Protein AF-A0A822INW8-F1 (afdb_monomer_lite)

Secondary structure (DSSP, 8-state):
----SSHHHHHHHHHHHHHHHT--TT-EEEETTEEEEEEEESSEEEEEETTT--EEEEEGGG---EEEEE-GGG-EEEEEEEE-SSEEEEE-TTT--EEEEEPPTT--PPTTSEEEEEEETTEEEEE---

pLDDT: mean 70.64, std 17.91, range [25.66, 91.88]

Radius of gyration: 17.46 Å; chains: 1; bounding box: 62×28×38 Å

Structure (mmCIF, N/CA/C/O backbone):
data_AF-A0A822INW8-F1
#
_entry.id   AF-A0A822INW8-F1
#
loop_
_atom_site.group_PDB
_atom_site.id
_atom_site.type_symbol
_atom_site.label_atom_id
_atom_site.label_alt_id
_atom_site.label_comp_id
_atom_site.label_asym_id
_atom_site.label_entity_id
_atom_site.label_seq_id
_atom_site.pdbx_PDB_ins_code
_atom_site.Cartn_x
_atom_site.Cartn_y
_atom_site.Cartn_z
_atom_site.occupancy
_atom_site.B_iso_or_equiv
_atom_site.auth_seq_id
_atom_site.auth_comp_id
_atom_site.auth_asym_id
_atom_site.auth_atom_id
_atom_site.pdbx_PDB_model_num
ATOM 1 N N . MET A 1 1 ? 45.686 16.093 -16.658 1.00 39.59 1 MET A N 1
ATOM 2 C CA . MET A 1 1 ? 44.551 17.043 -16.569 1.00 39.59 1 MET A CA 1
ATOM 3 C C . MET A 1 1 ? 43.584 16.699 -17.695 1.00 39.59 1 MET A C 1
ATOM 5 O O . MET A 1 1 ? 44.076 16.342 -18.753 1.00 39.59 1 MET A O 1
ATOM 9 N N . PHE A 1 2 ? 42.271 16.739 -17.442 1.00 25.66 2 PHE A N 1
ATOM 10 C CA . PHE A 1 2 ? 41.157 16.252 -18.288 1.00 25.66 2 PHE A CA 1
ATOM 11 C C . PHE A 1 2 ? 40.771 14.766 -18.133 1.00 25.66 2 PHE A C 1
ATOM 13 O O . PHE A 1 2 ? 40.777 13.987 -19.078 1.00 25.66 2 PHE A O 1
ATOM 20 N N . ILE A 1 3 ? 40.350 14.398 -16.915 1.00 30.42 3 ILE A N 1
ATOM 21 C CA . ILE A 1 3 ? 39.504 13.220 -16.642 1.00 30.42 3 ILE A CA 1
ATOM 22 C C . ILE A 1 3 ? 38.050 13.714 -16.585 1.00 30.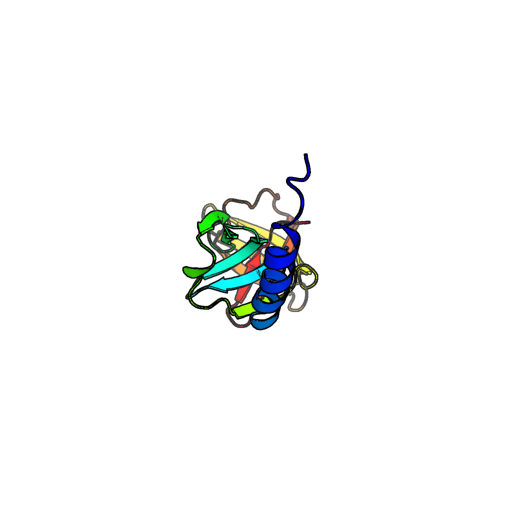42 3 ILE A C 1
ATOM 24 O O . ILE A 1 3 ? 37.447 13.784 -15.523 1.00 30.42 3 ILE A O 1
ATOM 28 N N . ILE A 1 4 ? 37.506 14.175 -17.712 1.00 35.19 4 ILE A N 1
ATOM 29 C CA . ILE A 1 4 ? 36.087 14.554 -17.823 1.00 35.19 4 ILE A CA 1
ATOM 30 C C . ILE A 1 4 ? 35.623 14.236 -19.248 1.00 35.19 4 ILE A C 1
ATOM 32 O O . ILE A 1 4 ? 35.493 15.142 -20.056 1.00 35.19 4 ILE A O 1
ATOM 36 N N . CYS A 1 5 ? 35.449 12.958 -19.614 1.00 29.11 5 CYS A N 1
ATOM 37 C CA . CYS A 1 5 ? 34.709 12.627 -20.849 1.00 29.11 5 CYS A CA 1
ATOM 38 C C . CYS A 1 5 ? 34.312 11.144 -21.002 1.00 29.11 5 CYS A C 1
ATOM 40 O O . CYS A 1 5 ? 34.429 10.571 -22.077 1.00 29.11 5 CYS A O 1
ATOM 42 N N . CYS A 1 6 ? 33.872 10.463 -19.940 1.00 28.25 6 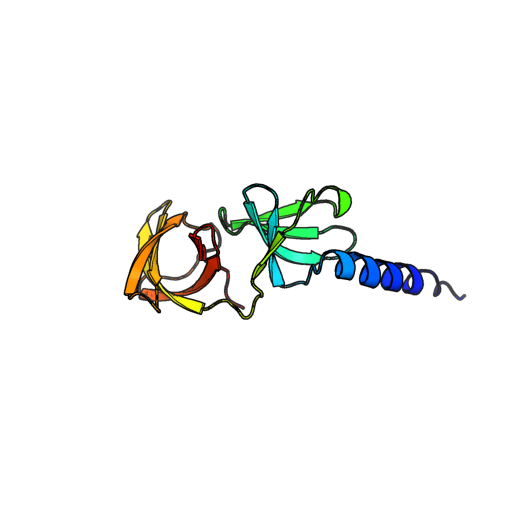CYS A N 1
ATOM 43 C CA . CYS A 1 6 ? 33.269 9.122 -20.097 1.00 28.25 6 CYS A CA 1
ATOM 44 C C . CYS A 1 6 ? 31.922 8.949 -19.380 1.00 28.25 6 CYS A C 1
ATOM 46 O O . CYS A 1 6 ? 31.242 7.948 -19.586 1.00 28.25 6 CYS A O 1
ATOM 48 N N . ILE A 1 7 ? 31.489 9.929 -18.578 1.00 36.00 7 ILE A N 1
ATOM 49 C CA . ILE A 1 7 ? 30.235 9.841 -17.812 1.00 36.00 7 ILE A CA 1
ATOM 50 C C . ILE A 1 7 ? 29.022 10.309 -18.639 1.00 36.00 7 ILE A C 1
ATOM 52 O O . ILE A 1 7 ? 27.935 9.756 -18.477 1.00 36.00 7 ILE A O 1
ATOM 56 N N . GLU A 1 8 ? 29.189 11.243 -19.581 1.00 30.42 8 GLU A N 1
ATOM 57 C CA . GLU A 1 8 ? 28.048 11.801 -20.328 1.00 30.42 8 GLU A CA 1
ATOM 58 C C . GLU A 1 8 ? 27.445 10.837 -21.362 1.00 30.42 8 GLU A C 1
ATOM 60 O O . GLU A 1 8 ? 26.224 10.780 -21.500 1.00 30.42 8 GLU A O 1
ATOM 65 N N . ILE A 1 9 ? 28.243 9.986 -22.017 1.00 31.09 9 ILE A N 1
ATOM 66 C CA . ILE A 1 9 ? 27.719 9.073 -23.053 1.00 31.09 9 ILE A CA 1
ATOM 67 C C . ILE A 1 9 ? 26.948 7.895 -22.422 1.00 31.09 9 ILE A C 1
ATOM 69 O O . ILE A 1 9 ? 25.895 7.490 -22.922 1.00 31.09 9 ILE A O 1
ATOM 73 N N . ALA A 1 10 ? 27.390 7.393 -21.262 1.00 32.12 10 ALA A N 1
ATOM 74 C CA . ALA A 1 10 ? 26.672 6.348 -20.526 1.00 32.12 10 ALA A CA 1
ATOM 75 C C . ALA A 1 10 ? 25.336 6.846 -19.940 1.00 32.12 10 ALA A C 1
ATOM 77 O O . ALA A 1 10 ? 24.377 6.074 -19.849 1.00 32.12 10 ALA A O 1
ATOM 78 N N . LEU A 1 11 ? 25.236 8.134 -19.582 1.00 39.12 11 LEU A N 1
ATOM 79 C CA . LEU A 1 11 ? 23.984 8.744 -19.122 1.00 39.12 11 LEU A CA 1
ATOM 80 C C . LEU A 1 11 ? 22.960 8.908 -20.255 1.00 39.12 11 LEU A C 1
ATOM 82 O O . LEU A 1 11 ? 21.762 8.731 -20.026 1.00 39.12 11 LEU A O 1
ATOM 86 N N . ILE A 1 12 ? 23.418 9.189 -21.478 1.00 35.47 12 ILE A N 1
ATOM 87 C CA . ILE A 1 12 ? 22.545 9.371 -22.647 1.00 35.47 12 ILE A CA 1
ATOM 88 C C . ILE A 1 12 ? 21.930 8.032 -23.089 1.00 35.47 12 ILE A C 1
ATOM 90 O O . ILE A 1 12 ? 20.722 7.962 -23.317 1.00 35.47 12 ILE A O 1
ATOM 94 N N . ILE A 1 13 ? 22.695 6.933 -23.080 1.00 39.31 13 ILE A N 1
ATOM 95 C CA . ILE A 1 13 ? 22.159 5.589 -23.384 1.00 39.31 13 ILE A CA 1
ATOM 96 C C . ILE A 1 13 ? 21.292 5.049 -22.225 1.00 39.31 13 ILE A C 1
ATOM 98 O O . ILE A 1 13 ? 20.276 4.391 -22.466 1.00 39.31 13 ILE A O 1
ATOM 102 N N . ARG A 1 14 ? 21.603 5.379 -20.958 1.00 43.34 14 ARG A N 1
ATOM 103 C CA . ARG A 1 14 ? 20.747 5.039 -19.798 1.00 43.34 14 ARG A CA 1
ATOM 104 C C . ARG A 1 14 ? 19.409 5.776 -19.800 1.00 43.34 14 ARG A C 1
ATOM 106 O O . ARG A 1 14 ? 18.393 5.168 -19.463 1.00 43.34 14 ARG A O 1
ATOM 113 N N . ARG A 1 15 ? 19.367 7.036 -20.244 1.00 36.78 15 ARG A N 1
ATOM 114 C CA . ARG A 1 15 ? 18.103 7.746 -20.508 1.00 36.78 15 ARG A CA 1
ATOM 115 C C . ARG A 1 15 ? 17.305 7.103 -21.644 1.00 36.78 15 ARG A C 1
ATOM 117 O O . ARG A 1 15 ? 16.080 7.124 -21.578 1.00 36.78 15 ARG A O 1
ATOM 124 N N . HIS A 1 16 ? 17.963 6.478 -22.623 1.00 35.44 16 HIS A N 1
ATOM 125 C CA . HIS A 1 16 ? 17.306 5.846 -23.774 1.00 35.44 16 HIS A CA 1
ATOM 126 C C . HIS A 1 16 ? 16.759 4.421 -23.524 1.00 35.44 16 HIS A C 1
ATOM 128 O O . HIS A 1 16 ? 15.799 4.024 -24.178 1.00 35.44 16 HIS A O 1
ATOM 134 N N . ARG A 1 17 ? 17.305 3.654 -22.563 1.00 38.91 17 ARG A N 1
ATOM 135 C CA . ARG A 1 17 ? 16.733 2.348 -22.135 1.00 38.91 17 ARG A CA 1
ATOM 136 C C . ARG A 1 17 ? 15.793 2.433 -20.933 1.00 38.91 17 ARG A C 1
ATOM 138 O O . ARG A 1 17 ? 14.854 1.649 -20.839 1.00 38.91 17 ARG A O 1
ATOM 145 N N . SER A 1 18 ? 15.977 3.405 -20.036 1.00 42.09 18 SER A N 1
ATOM 146 C CA . SER A 1 18 ? 14.963 3.677 -19.004 1.00 42.09 18 SER A CA 1
ATOM 147 C C . SER A 1 18 ? 13.659 4.205 -19.630 1.00 42.09 18 SER A C 1
ATOM 149 O O . SER A 1 18 ? 12.567 3.951 -19.123 1.00 42.09 18 SER A O 1
ATOM 151 N N . SER A 1 19 ? 13.749 4.865 -20.793 1.00 39.16 19 SER A N 1
ATOM 152 C CA . SER A 1 19 ? 12.592 5.283 -21.598 1.00 39.16 19 SER A CA 1
ATOM 153 C C . SER A 1 19 ? 11.949 4.155 -22.410 1.00 39.16 19 SER A C 1
ATOM 155 O O . SER A 1 19 ? 10.752 4.247 -22.663 1.00 39.16 19 SER A O 1
ATOM 157 N N . SER A 1 20 ? 12.658 3.065 -22.736 1.00 40.28 20 SER A N 1
ATOM 158 C CA . SER A 1 20 ? 12.038 1.901 -23.392 1.00 40.28 20 SER A CA 1
ATOM 159 C C . SER A 1 20 ? 11.193 1.044 -22.437 1.00 40.28 20 SER A C 1
ATOM 161 O O . SER A 1 20 ? 10.291 0.355 -22.898 1.00 40.28 20 SER A O 1
ATOM 163 N N . LEU A 1 21 ? 11.438 1.113 -21.116 1.00 48.72 21 LEU A N 1
ATOM 164 C CA . LEU A 1 21 ? 10.562 0.525 -20.082 1.00 48.72 21 LEU A CA 1
ATOM 165 C C . LEU A 1 21 ? 9.675 1.555 -19.348 1.00 48.72 21 LEU A C 1
ATOM 167 O O . LEU A 1 21 ? 8.753 1.178 -18.627 1.00 48.72 21 LEU A O 1
ATOM 171 N N . GLY A 1 22 ? 9.931 2.859 -19.505 1.00 57.41 22 GLY A N 1
ATOM 172 C CA . GLY A 1 22 ? 9.152 3.925 -18.865 1.00 57.41 22 GLY A CA 1
ATOM 173 C C . GLY A 1 22 ? 9.296 3.993 -17.336 1.00 57.41 22 GLY A C 1
ATOM 174 O O . GLY A 1 22 ? 8.361 4.426 -16.646 1.00 57.41 22 GLY A O 1
ATOM 175 N N . ILE A 1 23 ? 10.440 3.561 -16.789 1.00 62.81 23 ILE A N 1
ATOM 176 C CA . ILE A 1 23 ? 10.697 3.571 -15.342 1.00 62.81 23 ILE A CA 1
ATOM 177 C C . ILE A 1 23 ? 11.159 4.964 -14.900 1.00 62.81 23 ILE A C 1
ATOM 179 O O . ILE A 1 23 ? 12.118 5.520 -15.432 1.00 62.81 23 ILE A O 1
ATOM 183 N N . ARG A 1 24 ? 10.453 5.548 -13.930 1.00 66.38 24 ARG A N 1
ATOM 184 C CA . ARG A 1 24 ? 10.712 6.871 -13.356 1.00 66.38 24 ARG A CA 1
ATOM 185 C C . ARG A 1 24 ? 10.752 6.764 -11.840 1.00 66.38 24 ARG A C 1
ATOM 187 O O . ARG A 1 24 ? 9.988 6.007 -11.239 1.00 66.38 24 ARG A O 1
ATOM 194 N N . GLU A 1 25 ? 11.619 7.564 -11.240 1.00 73.31 25 GLU A N 1
ATOM 195 C CA . GLU A 1 25 ? 11.708 7.710 -9.790 1.00 73.31 25 GLU A CA 1
ATOM 196 C C . GLU A 1 25 ? 10.370 8.173 -9.207 1.00 73.31 25 GLU A C 1
ATOM 198 O O . GLU A 1 25 ? 9.635 8.961 -9.808 1.00 73.31 25 GLU A O 1
ATOM 203 N N . GLY A 1 26 ? 10.020 7.620 -8.049 1.00 69.88 26 GLY A N 1
ATOM 204 C CA . GLY A 1 26 ? 8.732 7.824 -7.397 1.00 69.88 26 GLY A CA 1
ATOM 205 C C . GLY A 1 26 ? 7.558 7.094 -8.053 1.00 69.88 26 GLY A C 1
ATOM 206 O O . GLY A 1 26 ? 6.459 7.154 -7.511 1.00 69.88 26 GLY A O 1
ATOM 207 N N . GLY A 1 27 ? 7.751 6.417 -9.189 1.00 72.88 27 GLY A N 1
ATOM 208 C CA . GLY A 1 27 ? 6.708 5.612 -9.820 1.00 72.88 27 GLY A CA 1
ATOM 209 C C . GLY A 1 27 ? 6.475 4.276 -9.110 1.00 72.88 27 GLY A C 1
ATOM 210 O O . GLY A 1 27 ? 7.373 3.736 -8.453 1.00 72.88 27 GLY A O 1
ATOM 211 N N . TYR A 1 28 ? 5.270 3.736 -9.291 1.00 78.19 28 TYR A N 1
ATOM 212 C CA . TYR A 1 28 ? 4.858 2.437 -8.769 1.00 78.19 28 TYR A CA 1
ATOM 213 C C . TYR A 1 28 ? 4.831 1.408 -9.896 1.00 78.19 28 TYR A C 1
ATOM 215 O O . TYR A 1 28 ? 4.189 1.606 -10.935 1.00 78.19 28 TYR A O 1
ATOM 223 N N . TYR A 1 29 ? 5.526 0.298 -9.687 1.00 78.19 29 TYR A N 1
ATOM 224 C CA . TYR A 1 29 ? 5.704 -0.758 -10.672 1.00 78.19 29 TYR A CA 1
ATOM 225 C C . TYR A 1 29 ? 5.404 -2.117 -10.050 1.00 78.19 29 TYR A C 1
ATOM 227 O O . TYR A 1 29 ? 5.574 -2.325 -8.856 1.00 78.19 29 TYR A O 1
ATOM 235 N N . LYS A 1 30 ? 4.964 -3.063 -10.869 1.00 72.62 30 LYS A N 1
ATOM 236 C CA . LYS A 1 30 ? 4.776 -4.461 -10.495 1.00 72.62 30 LYS A CA 1
ATOM 237 C C . LYS A 1 30 ? 5.975 -5.259 -10.975 1.00 72.62 30 LYS A C 1
ATOM 239 O O . LYS A 1 30 ? 6.222 -5.244 -12.177 1.00 72.62 30 LYS A O 1
ATOM 244 N N . SER A 1 31 ? 6.655 -5.959 -10.073 1.00 71.75 31 SER A N 1
ATOM 245 C CA . SER A 1 31 ? 7.711 -6.924 -10.396 1.00 71.75 31 SER A CA 1
ATOM 246 C C . SER A 1 31 ? 7.254 -8.317 -9.970 1.00 71.75 31 SER A C 1
ATOM 248 O O . SER A 1 31 ? 7.113 -8.594 -8.777 1.00 71.75 31 SER A O 1
ATOM 250 N N . GLY A 1 32 ? 6.938 -9.182 -10.939 1.00 72.12 32 GLY A N 1
ATOM 251 C CA . GLY A 1 32 ? 6.344 -10.494 -10.661 1.00 72.12 32 GLY A CA 1
ATOM 252 C C . GLY A 1 32 ? 5.001 -10.367 -9.934 1.00 72.12 32 GLY A C 1
ATOM 253 O O . GLY A 1 32 ? 4.049 -9.798 -10.473 1.00 72.12 32 GLY A O 1
ATOM 254 N N . GLU A 1 33 ? 4.908 -10.876 -8.705 1.00 68.38 33 GLU A N 1
ATOM 255 C CA . GLU A 1 33 ? 3.710 -10.721 -7.870 1.00 68.38 33 GLU A CA 1
ATOM 256 C C . GLU A 1 33 ? 3.704 -9.461 -7.006 1.00 68.38 33 GLU A C 1
ATOM 258 O O . GLU A 1 33 ? 2.614 -9.021 -6.637 1.00 68.38 33 GLU A O 1
ATOM 263 N N . LYS A 1 34 ? 4.877 -8.861 -6.773 1.00 72.56 34 LYS A N 1
ATOM 264 C CA . LYS A 1 34 ? 5.094 -7.771 -5.819 1.00 72.56 34 LYS A CA 1
ATOM 265 C C . LYS A 1 34 ? 4.859 -6.402 -6.442 1.00 72.56 34 LYS A C 1
ATOM 267 O O . LYS A 1 34 ? 5.120 -6.180 -7.630 1.00 72.56 34 LYS A O 1
ATOM 272 N N . VAL A 1 35 ? 4.425 -5.460 -5.611 1.00 77.56 35 VAL A N 1
ATOM 273 C CA . VAL A 1 35 ? 4.234 -4.055 -5.978 1.00 77.56 35 VAL A CA 1
ATOM 274 C C . VAL A 1 35 ? 5.322 -3.213 -5.324 1.00 77.56 35 VAL A C 1
ATOM 276 O O . VAL A 1 35 ? 5.510 -3.261 -4.115 1.00 77.56 35 VAL A O 1
ATOM 279 N N . ILE A 1 36 ? 6.066 -2.458 -6.131 1.00 80.19 36 ILE A N 1
ATOM 280 C CA . ILE A 1 36 ? 7.304 -1.799 -5.718 1.00 80.19 36 ILE A CA 1
ATOM 281 C C . ILE A 1 36 ? 7.298 -0.319 -6.122 1.00 80.19 36 ILE A C 1
ATOM 283 O O . ILE A 1 36 ? 6.904 0.046 -7.231 1.00 80.19 36 ILE A O 1
ATOM 287 N N . LYS A 1 37 ? 7.757 0.556 -5.229 1.00 78.88 37 LYS A N 1
ATOM 288 C CA . LYS A 1 37 ? 8.012 1.977 -5.495 1.00 78.88 37 LYS A CA 1
ATOM 289 C C . LYS A 1 37 ? 9.494 2.163 -5.793 1.00 78.88 37 LYS A C 1
ATOM 291 O O . LYS A 1 37 ? 10.336 1.851 -4.953 1.00 78.88 37 LYS A O 1
ATOM 296 N N . ILE A 1 38 ? 9.822 2.699 -6.963 1.00 80.88 38 ILE A N 1
ATOM 297 C CA . ILE A 1 38 ? 11.211 3.021 -7.318 1.00 80.88 38 ILE A CA 1
ATOM 298 C C . ILE A 1 38 ? 11.596 4.298 -6.570 1.00 80.88 38 ILE A C 1
ATOM 300 O O . ILE A 1 38 ? 10.965 5.336 -6.769 1.00 80.88 38 ILE A O 1
ATOM 304 N N . GLN A 1 39 ? 12.625 4.250 -5.727 1.00 75.88 39 GLN A N 1
ATOM 305 C CA . GLN A 1 39 ? 13.160 5.458 -5.093 1.00 75.88 39 GLN A CA 1
ATOM 306 C C . GLN A 1 39 ? 14.250 6.104 -5.941 1.00 75.88 39 GLN A C 1
ATOM 308 O O . GLN A 1 39 ? 14.226 7.313 -6.134 1.00 75.88 39 GLN A O 1
ATOM 313 N N . ASN A 1 40 ? 15.184 5.301 -6.449 1.00 70.62 40 ASN A N 1
ATOM 314 C CA . ASN A 1 40 ? 16.330 5.785 -7.210 1.00 70.62 40 ASN A CA 1
ATOM 315 C C . ASN A 1 40 ? 16.701 4.763 -8.289 1.00 70.62 40 ASN A C 1
ATOM 317 O O . ASN A 1 40 ? 16.723 3.555 -8.024 1.00 70.62 40 ASN A O 1
ATOM 321 N N . CYS A 1 41 ? 16.989 5.248 -9.494 1.00 66.75 41 CYS A N 1
ATOM 322 C CA . CYS A 1 41 ? 17.476 4.432 -10.600 1.00 66.75 41 CYS A CA 1
ATOM 323 C C . CYS A 1 41 ? 18.890 4.869 -11.017 1.00 66.75 41 CYS A C 1
ATOM 325 O O . CYS A 1 41 ? 19.075 5.852 -11.734 1.00 66.75 41 CYS A O 1
ATOM 327 N N . GLY A 1 42 ? 19.901 4.104 -10.591 1.00 67.00 42 GLY A N 1
ATOM 328 C CA . GLY A 1 42 ? 21.311 4.368 -10.886 1.00 67.00 42 GLY A CA 1
ATOM 329 C C . GLY A 1 42 ? 22.034 3.155 -11.475 1.00 67.00 42 GLY A C 1
ATOM 330 O O . GLY A 1 42 ? 21.601 2.562 -12.460 1.00 67.00 42 GLY A O 1
ATOM 331 N N . LYS A 1 43 ? 23.183 2.791 -10.889 1.00 65.38 43 LYS A N 1
ATOM 332 C CA . LYS A 1 43 ? 23.862 1.506 -11.168 1.00 65.38 43 LYS A CA 1
ATOM 333 C C . LYS A 1 43 ? 23.108 0.323 -10.541 1.00 65.38 43 LYS A C 1
ATOM 335 O O . LYS A 1 43 ? 23.133 -0.773 -11.083 1.00 65.38 43 LYS A O 1
ATOM 340 N N . HIS A 1 44 ? 22.431 0.592 -9.430 1.00 63.81 44 HIS A N 1
ATOM 341 C CA . HIS A 1 44 ? 21.515 -0.300 -8.734 1.00 63.81 44 HIS A CA 1
ATOM 342 C C . HIS A 1 44 ? 20.151 0.386 -8.671 1.00 63.81 44 HIS A C 1
ATOM 344 O O . HIS A 1 44 ? 20.076 1.622 -8.707 1.00 63.81 44 HIS A O 1
ATOM 350 N N . VAL A 1 45 ? 19.085 -0.403 -8.606 1.00 71.81 45 VAL A N 1
ATOM 351 C CA . VAL A 1 45 ? 17.730 0.107 -8.425 1.00 71.81 45 VAL A CA 1
ATOM 352 C C . VAL A 1 45 ? 17.350 -0.089 -6.970 1.00 71.81 45 VAL A C 1
ATOM 354 O O . VAL A 1 45 ? 17.272 -1.215 -6.481 1.00 71.81 45 VAL A O 1
ATOM 357 N N . SER A 1 46 ? 17.116 1.027 -6.286 1.00 74.25 46 SER A N 1
ATOM 358 C CA . SER A 1 46 ? 16.574 1.017 -4.932 1.00 74.25 46 SER A CA 1
ATOM 359 C C . SER A 1 46 ? 15.061 1.076 -5.026 1.00 74.25 46 SER A C 1
ATOM 361 O O . SER A 1 46 ? 14.497 2.074 -5.494 1.00 74.25 46 SER A O 1
ATOM 363 N N . ALA A 1 47 ? 14.410 0.011 -4.578 1.00 76.81 47 ALA A N 1
ATOM 364 C CA . ALA A 1 47 ? 12.969 -0.119 -4.602 1.00 76.81 47 ALA A CA 1
ATOM 365 C C . ALA A 1 47 ? 12.419 -0.400 -3.203 1.00 76.81 47 ALA A C 1
ATOM 367 O O . ALA A 1 47 ? 13.116 -0.817 -2.276 1.00 76.81 47 ALA A O 1
ATOM 368 N N . PHE A 1 48 ? 11.143 -0.097 -3.046 1.00 78.06 48 PHE A N 1
ATOM 369 C CA . PHE A 1 48 ? 10.435 -0.191 -1.790 1.00 78.06 48 PHE A CA 1
ATOM 370 C C . PHE A 1 48 ? 9.191 -1.043 -2.010 1.00 78.06 48 PHE A C 1
ATOM 372 O O . PHE A 1 48 ? 8.343 -0.673 -2.818 1.00 78.06 48 PHE A O 1
ATOM 379 N N . ASP A 1 49 ? 9.104 -2.189 -1.349 1.00 81.94 49 ASP A N 1
ATOM 380 C CA . ASP A 1 49 ? 7.949 -3.078 -1.440 1.00 81.94 49 ASP A CA 1
ATOM 381 C C . ASP A 1 49 ? 6.751 -2.429 -0.735 1.00 81.94 49 ASP A C 1
ATOM 383 O O . ASP A 1 49 ? 6.836 -2.061 0.434 1.00 81.94 49 ASP A O 1
ATOM 387 N N . LEU A 1 50 ? 5.650 -2.239 -1.458 1.00 78.06 50 LEU A N 1
ATOM 388 C CA . LEU A 1 50 ? 4.437 -1.619 -0.928 1.00 78.06 50 LEU A CA 1
ATOM 389 C C . LEU A 1 50 ? 3.565 -2.599 -0.142 1.00 78.06 50 LEU A C 1
ATOM 391 O O . LEU A 1 50 ? 2.757 -2.151 0.663 1.00 78.06 50 LEU A O 1
ATOM 395 N N . GLU A 1 51 ? 3.724 -3.909 -0.342 1.00 76.81 51 GLU A N 1
ATOM 396 C CA . GLU A 1 51 ? 2.997 -4.913 0.441 1.00 76.81 51 GLU A CA 1
ATOM 397 C C . GLU A 1 51 ? 3.625 -5.113 1.813 1.00 76.81 51 GLU A C 1
ATOM 399 O O . GLU A 1 51 ? 2.921 -5.167 2.816 1.00 76.81 51 GLU A O 1
ATOM 404 N N . THR A 1 52 ? 4.952 -5.242 1.857 1.00 74.75 52 THR A N 1
ATOM 405 C CA . THR A 1 52 ? 5.670 -5.515 3.111 1.00 74.75 52 THR A CA 1
ATOM 406 C C . THR A 1 52 ? 6.202 -4.255 3.772 1.00 74.75 52 THR A C 1
ATOM 408 O O . THR A 1 52 ? 6.381 -4.213 4.983 1.00 74.75 52 THR A O 1
ATOM 411 N N . GLY A 1 53 ? 6.476 -3.214 2.994 1.00 73.06 53 GLY A N 1
ATOM 412 C CA . GLY A 1 53 ? 7.169 -2.038 3.486 1.00 73.06 53 GLY A CA 1
ATOM 413 C C . GLY A 1 53 ? 8.684 -2.156 3.559 1.00 73.06 53 GLY A C 1
ATOM 414 O O . GLY A 1 53 ? 9.347 -1.282 4.120 1.00 73.06 53 GLY A O 1
ATOM 415 N N . LYS A 1 54 ? 9.260 -3.218 2.994 1.00 75.62 54 LYS A N 1
ATOM 416 C CA . LYS A 1 54 ? 10.704 -3.440 3.046 1.00 75.62 54 LYS A CA 1
ATOM 417 C C . LYS A 1 54 ? 11.412 -2.757 1.888 1.00 75.62 54 LYS A C 1
ATOM 419 O O . LYS A 1 54 ? 10.998 -2.817 0.729 1.00 75.62 54 LYS A O 1
ATOM 424 N N . ARG A 1 55 ? 12.534 -2.116 2.210 1.00 75.12 55 ARG A N 1
ATOM 425 C CA . ARG A 1 55 ? 13.488 -1.616 1.215 1.00 75.12 55 ARG A CA 1
ATOM 426 C C . ARG A 1 55 ? 14.304 -2.784 0.694 1.00 75.12 55 ARG A C 1
ATOM 428 O O . ARG A 1 55 ? 14.830 -3.561 1.484 1.00 75.12 55 ARG A O 1
ATOM 435 N N . PHE A 1 56 ? 14.462 -2.863 -0.617 1.00 72.12 56 PHE A N 1
ATOM 436 C CA . PHE A 1 56 ? 15.385 -3.803 -1.232 1.00 72.12 56 PHE A CA 1
ATOM 437 C C . PHE A 1 56 ? 16.126 -3.130 -2.389 1.00 72.12 56 PHE A C 1
ATOM 439 O O . PHE A 1 56 ? 15.665 -2.153 -2.985 1.00 72.12 56 PHE A O 1
ATOM 446 N N . MET A 1 57 ? 17.328 -3.624 -2.657 1.00 68.62 57 MET A N 1
ATOM 447 C CA . MET A 1 57 ? 18.203 -3.102 -3.695 1.00 68.62 57 MET A CA 1
ATOM 448 C C . MET A 1 57 ? 18.556 -4.252 -4.622 1.00 68.62 57 MET A C 1
ATOM 450 O O . MET A 1 57 ? 19.151 -5.233 -4.186 1.00 68.62 57 MET A O 1
ATOM 454 N N . GLU A 1 58 ? 18.194 -4.118 -5.891 1.00 68.19 58 GLU A N 1
ATOM 455 C CA . GLU A 1 58 ? 18.493 -5.119 -6.910 1.00 68.19 58 GLU A CA 1
ATOM 456 C C . GLU A 1 58 ? 19.236 -4.495 -8.087 1.00 68.19 58 GLU A C 1
ATOM 458 O O . GLU A 1 58 ? 19.249 -3.273 -8.296 1.00 68.19 58 GLU A O 1
ATOM 463 N N . ASN A 1 59 ? 19.921 -5.347 -8.846 1.00 64.81 59 ASN A N 1
ATOM 464 C CA . ASN A 1 59 ? 20.540 -4.919 -10.084 1.00 64.81 59 ASN A CA 1
ATOM 465 C C . ASN A 1 59 ? 19.446 -4.655 -11.123 1.00 64.81 59 ASN A C 1
ATOM 467 O O . ASN A 1 59 ? 18.467 -5.389 -11.216 1.00 64.81 59 ASN A O 1
ATOM 471 N N . PHE A 1 60 ? 19.629 -3.623 -11.944 1.00 60.69 60 PHE A N 1
ATOM 472 C CA . PHE A 1 60 ? 18.673 -3.285 -12.997 1.00 60.69 60 PHE A CA 1
ATOM 473 C C . PHE A 1 60 ? 18.415 -4.464 -13.950 1.00 60.69 60 PHE A C 1
ATOM 475 O O . PHE A 1 60 ? 17.301 -4.627 -14.435 1.00 60.69 60 PHE A O 1
ATOM 482 N N . ASN A 1 61 ? 19.435 -5.292 -14.195 1.00 60.53 61 ASN A N 1
ATOM 483 C CA . ASN A 1 61 ? 19.327 -6.457 -15.074 1.00 60.53 61 ASN A CA 1
ATOM 484 C C . ASN A 1 61 ? 18.507 -7.612 -14.475 1.00 60.53 61 ASN A C 1
ATOM 486 O O . ASN A 1 61 ? 18.023 -8.444 -15.237 1.00 60.53 61 ASN A O 1
ATOM 490 N N . ASP A 1 62 ? 18.329 -7.644 -13.152 1.00 63.84 62 ASP A N 1
ATOM 491 C CA . ASP A 1 62 ? 17.609 -8.713 -12.449 1.00 63.84 62 ASP A CA 1
ATOM 492 C C . ASP A 1 62 ? 16.114 -8.379 -12.263 1.00 63.84 62 ASP A C 1
ATOM 494 O O . ASP A 1 62 ? 15.313 -9.236 -11.893 1.00 63.84 62 ASP A O 1
ATOM 498 N N . LEU A 1 63 ? 15.700 -7.144 -12.585 1.00 61.88 63 LEU A N 1
ATOM 499 C CA . LEU A 1 63 ? 14.298 -6.718 -12.583 1.00 61.88 63 LEU A CA 1
ATOM 500 C C . LEU A 1 63 ? 13.563 -7.302 -13.799 1.00 61.88 63 LEU A C 1
ATOM 502 O O . LEU A 1 63 ? 13.415 -6.663 -14.840 1.00 61.88 63 LEU A O 1
ATOM 506 N N . ILE A 1 64 ? 13.105 -8.544 -13.646 1.00 53.38 64 ILE A N 1
ATOM 507 C CA . ILE A 1 64 ? 12.693 -9.415 -14.754 1.00 53.38 64 ILE A CA 1
ATOM 508 C C . ILE A 1 64 ? 11.474 -8.921 -15.547 1.00 53.38 64 ILE A C 1
ATOM 510 O O . ILE A 1 64 ? 11.470 -9.083 -16.760 1.00 53.38 64 ILE A O 1
ATOM 514 N N . VAL A 1 65 ? 10.474 -8.259 -14.961 1.00 56.72 65 VAL A N 1
ATOM 515 C CA . VAL A 1 65 ? 9.404 -7.581 -15.724 1.00 56.72 65 VAL A CA 1
ATOM 516 C C . VAL A 1 65 ? 8.783 -6.521 -14.827 1.00 56.72 65 VAL A C 1
ATOM 518 O O . VAL A 1 65 ? 8.043 -6.862 -13.908 1.00 56.72 65 VAL A O 1
ATOM 521 N N . VAL A 1 66 ? 9.045 -5.241 -15.094 1.00 63.09 66 VAL A N 1
ATOM 522 C CA . VAL A 1 66 ? 8.454 -4.138 -14.324 1.00 63.09 66 VAL A CA 1
ATOM 523 C C . VAL A 1 66 ? 7.298 -3.522 -15.109 1.00 63.09 66 VAL A C 1
ATOM 525 O O . VAL A 1 66 ? 7.501 -2.739 -16.035 1.00 63.09 66 VAL A O 1
ATOM 528 N N . LYS A 1 67 ? 6.058 -3.883 -14.757 1.00 65.50 67 LYS A N 1
ATOM 529 C CA . LYS A 1 67 ? 4.858 -3.270 -15.350 1.00 65.50 67 LYS A CA 1
ATOM 530 C C . LYS A 1 67 ? 4.511 -2.010 -14.571 1.00 65.50 67 LYS A C 1
ATOM 532 O O . LYS A 1 67 ? 4.274 -2.081 -13.369 1.00 65.50 67 LYS A O 1
ATOM 537 N N . LYS A 1 68 ? 4.452 -0.857 -15.236 1.00 68.12 68 LYS A N 1
ATOM 538 C CA . LYS A 1 68 ? 4.004 0.388 -14.600 1.00 68.12 68 LYS A CA 1
ATOM 539 C C . LYS A 1 68 ? 2.557 0.231 -14.122 1.00 68.12 68 LYS A C 1
ATOM 541 O O . LYS A 1 68 ? 1.691 -0.117 -14.922 1.00 68.12 68 LYS A O 1
ATOM 546 N N . LEU A 1 69 ? 2.320 0.470 -12.835 1.00 71.38 69 LEU A N 1
ATOM 547 C CA . LEU A 1 69 ? 0.985 0.424 -12.238 1.00 71.38 69 LEU A CA 1
ATOM 548 C C . LEU A 1 69 ? 0.375 1.816 -12.172 1.00 71.38 69 LEU A C 1
ATOM 550 O O . LEU A 1 69 ? -0.721 2.017 -12.674 1.00 71.38 69 LEU A O 1
ATOM 554 N N . SER A 1 70 ? 1.105 2.765 -11.584 1.00 65.31 70 SER A N 1
ATOM 555 C CA . SER A 1 70 ? 0.620 4.131 -11.393 1.00 65.31 70 SER A CA 1
ATOM 556 C C . SER A 1 70 ? 1.768 5.111 -11.163 1.00 65.31 70 SER A C 1
ATOM 558 O O . SER A 1 70 ? 2.921 4.716 -10.941 1.00 65.31 70 SER A O 1
ATOM 560 N N . ARG A 1 71 ? 1.487 6.411 -11.254 1.00 66.81 71 ARG A N 1
ATOM 561 C CA . ARG A 1 71 ? 2.445 7.478 -10.922 1.00 66.81 71 ARG A CA 1
ATOM 562 C C . ARG A 1 71 ? 2.313 7.880 -9.453 1.00 66.81 71 ARG A C 1
ATOM 564 O O . ARG A 1 71 ? 1.280 7.667 -8.838 1.00 66.81 71 ARG A O 1
ATOM 571 N N . ARG A 1 72 ? 3.344 8.553 -8.925 1.00 65.94 72 ARG A N 1
ATOM 572 C CA . ARG A 1 72 ? 3.317 9.200 -7.596 1.00 65.94 72 ARG A CA 1
ATOM 573 C C . ARG A 1 72 ? 2.106 10.123 -7.406 1.00 65.94 72 ARG A C 1
ATOM 575 O O . ARG A 1 72 ? 1.605 10.236 -6.301 1.00 65.94 72 ARG A O 1
ATOM 582 N N . LEU A 1 73 ? 1.678 10.776 -8.488 1.00 60.97 73 LEU A N 1
ATOM 583 C CA . LEU A 1 73 ? 0.567 11.732 -8.511 1.00 60.97 73 LEU A CA 1
ATOM 584 C C . LEU A 1 73 ? -0.815 11.072 -8.533 1.00 60.97 73 LEU A C 1
ATOM 586 O O . LEU A 1 73 ? -1.799 11.754 -8.300 1.00 60.97 73 LEU A O 1
ATOM 590 N N . ASP A 1 74 ? -0.881 9.772 -8.815 1.00 73.38 74 ASP A N 1
ATOM 591 C CA . ASP A 1 74 ? -2.139 9.023 -8.836 1.00 73.38 74 ASP A CA 1
ATOM 592 C C . ASP A 1 74 ? -2.480 8.477 -7.429 1.00 73.38 74 ASP A C 1
ATOM 594 O O . ASP A 1 74 ? -3.366 7.638 -7.283 1.00 73.38 74 ASP A O 1
ATOM 598 N N . ALA A 1 75 ? -1.732 8.895 -6.398 1.00 81.44 75 ALA A N 1
ATOM 599 C CA . ALA A 1 75 ? -2.019 8.566 -5.011 1.00 81.44 75 ALA A CA 1
ATOM 600 C C . ALA A 1 75 ? -3.153 9.458 -4.492 1.00 81.44 75 ALA A C 1
ATOM 602 O O . ALA A 1 75 ? -3.102 10.679 -4.641 1.00 81.44 75 ALA A O 1
ATOM 603 N N . ILE A 1 76 ? -4.163 8.837 -3.892 1.00 86.25 76 ILE A N 1
ATOM 604 C CA . ILE A 1 76 ? -5.372 9.499 -3.401 1.00 86.25 76 ILE A CA 1
ATOM 605 C C . ILE A 1 76 ? -5.363 9.417 -1.870 1.00 86.25 76 ILE A C 1
ATOM 607 O O . ILE A 1 7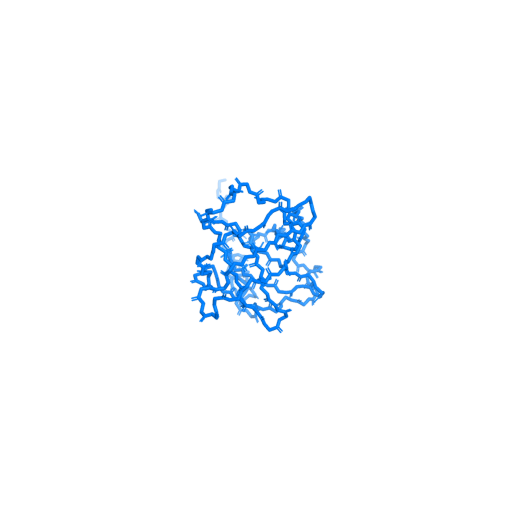6 ? -5.056 8.345 -1.340 1.00 86.25 76 ILE A O 1
ATOM 611 N N . PRO A 1 77 ? -5.668 10.507 -1.146 1.00 87.31 77 PRO A N 1
ATOM 612 C CA . PRO A 1 77 ? -5.830 10.452 0.300 1.00 87.31 77 PRO A CA 1
ATOM 613 C C . PRO A 1 77 ? -7.078 9.639 0.656 1.00 87.31 77 PRO A C 1
ATOM 615 O O . PRO A 1 77 ? -8.143 9.806 0.065 1.00 87.31 77 PRO A O 1
ATOM 618 N N . ALA A 1 78 ? -6.937 8.747 1.621 1.00 89.44 78 ALA A N 1
ATOM 619 C CA . ALA A 1 78 ? -7.984 7.871 2.118 1.00 89.44 78 ALA A CA 1
ATOM 620 C C . ALA A 1 78 ? -7.864 7.750 3.635 1.00 89.44 78 ALA A C 1
ATOM 622 O O . ALA A 1 78 ? -6.774 7.879 4.181 1.00 89.44 78 ALA A O 1
ATOM 623 N N . VAL A 1 79 ? -8.962 7.507 4.341 1.00 91.00 79 VAL A N 1
ATOM 624 C CA . VAL A 1 79 ? -8.951 7.544 5.812 1.00 91.00 79 VAL A CA 1
ATOM 625 C C . VAL A 1 79 ? -8.609 6.170 6.374 1.00 91.00 79 VAL A C 1
ATOM 627 O O . VAL A 1 79 ? -9.224 5.173 5.993 1.00 91.00 79 VAL A O 1
ATOM 630 N N . LEU A 1 80 ? -7.648 6.106 7.297 1.00 91.00 80 LEU A N 1
ATOM 631 C CA . LEU A 1 80 ? -7.360 4.892 8.057 1.00 91.00 80 LEU A CA 1
ATOM 632 C C . LEU A 1 80 ? -8.463 4.673 9.100 1.00 91.00 80 LEU A C 1
ATOM 634 O O . LEU A 1 80 ? -8.570 5.425 10.068 1.00 91.00 80 LEU A O 1
ATOM 638 N N . VAL A 1 81 ? -9.280 3.641 8.902 1.00 91.88 81 VAL A N 1
ATOM 639 C CA . VAL A 1 81 ? -10.436 3.330 9.761 1.00 91.88 81 VAL A CA 1
ATOM 640 C C . VAL A 1 81 ? -10.062 2.365 10.874 1.00 91.88 81 VAL A C 1
ATOM 642 O O . VAL A 1 81 ? -10.522 2.521 12.002 1.00 91.88 81 VAL A O 1
ATOM 645 N N . ALA A 1 82 ? -9.230 1.371 10.565 1.00 90.81 82 ALA A N 1
ATOM 646 C CA . ALA A 1 82 ? -8.781 0.384 11.534 1.00 90.81 82 ALA A CA 1
ATOM 647 C C . ALA A 1 82 ? -7.310 0.038 11.322 1.00 90.81 82 ALA A C 1
ATOM 649 O O . ALA A 1 82 ? -6.800 0.044 10.199 1.00 90.81 82 ALA A O 1
ATOM 650 N N . ASP A 1 83 ? -6.658 -0.295 12.424 1.00 90.00 83 ASP A N 1
ATOM 651 C CA . ASP A 1 83 ? -5.253 -0.626 12.497 1.00 90.00 83 ASP A CA 1
ATOM 652 C C . ASP A 1 83 ? -5.094 -1.832 13.420 1.00 90.00 83 ASP A C 1
ATOM 654 O O . ASP A 1 83 ? -5.337 -1.745 14.624 1.00 90.00 83 ASP A O 1
ATOM 658 N N . GLU A 1 84 ? -4.741 -2.964 12.827 1.00 88.25 84 GLU A N 1
ATOM 659 C CA . GLU A 1 84 ? -4.479 -4.226 13.502 1.00 88.25 84 GLU A CA 1
ATOM 660 C C . GLU A 1 84 ? -2.994 -4.588 13.338 1.00 88.25 84 GLU A C 1
ATOM 662 O O . GLU A 1 84 ? -2.270 -4.023 12.519 1.00 88.25 84 GLU A O 1
ATOM 667 N N . GLU A 1 85 ? -2.512 -5.586 14.080 1.00 84.12 85 GLU A N 1
ATOM 668 C CA . GLU A 1 85 ? -1.081 -5.932 14.085 1.00 84.12 85 GLU A CA 1
ATOM 669 C C . GLU A 1 85 ? -0.519 -6.298 12.698 1.00 84.12 85 GLU A C 1
ATOM 671 O O . GLU A 1 85 ? 0.644 -6.023 12.405 1.00 84.12 85 GLU A O 1
ATOM 676 N N . SER A 1 86 ? -1.333 -6.906 11.828 1.00 85.12 86 SER A N 1
ATOM 677 C CA . SER A 1 86 ? -0.902 -7.404 10.508 1.00 85.12 86 SER A CA 1
ATOM 678 C C . SER A 1 86 ? -1.704 -6.854 9.328 1.00 85.12 86 SER A C 1
ATOM 680 O O . SER A 1 86 ? -1.342 -7.056 8.163 1.00 85.12 86 SER A O 1
ATOM 682 N N . THR A 1 87 ? -2.781 -6.135 9.616 1.00 90.06 87 THR A N 1
ATOM 683 C CA . THR A 1 87 ? -3.800 -5.706 8.661 1.00 90.06 87 THR A CA 1
ATOM 684 C C . THR A 1 87 ? -4.288 -4.318 9.024 1.00 90.06 87 THR A C 1
ATOM 686 O O . THR A 1 87 ? -4.288 -3.919 10.179 1.00 90.06 87 THR A O 1
ATOM 689 N N . ILE A 1 88 ? -4.688 -3.556 8.020 1.00 90.62 88 ILE A N 1
ATOM 690 C CA . ILE A 1 88 ? -5.285 -2.237 8.196 1.00 90.62 88 ILE A CA 1
ATOM 691 C C . ILE A 1 88 ? -6.549 -2.159 7.362 1.00 90.62 88 ILE A C 1
ATOM 693 O O . ILE A 1 88 ? -6.658 -2.819 6.325 1.00 90.62 88 ILE A O 1
ATOM 697 N N . GLN A 1 89 ? -7.493 -1.334 7.793 1.00 91.44 89 GLN A N 1
ATOM 698 C CA . GLN A 1 89 ? -8.672 -1.007 7.004 1.00 91.44 89 GLN A CA 1
ATOM 699 C C . GLN A 1 89 ? -8.623 0.449 6.601 1.00 91.44 89 GLN A C 1
ATOM 701 O O . GLN A 1 89 ? -8.487 1.341 7.440 1.00 91.44 89 GLN A O 1
ATOM 706 N N . VAL A 1 90 ? -8.764 0.678 5.305 1.00 91.44 90 VAL A N 1
ATOM 707 C CA . VAL A 1 90 ? -8.761 2.015 4.731 1.00 91.44 90 VAL A CA 1
ATOM 708 C C . VAL A 1 90 ? -10.102 2.254 4.057 1.00 91.44 90 VAL A C 1
ATOM 7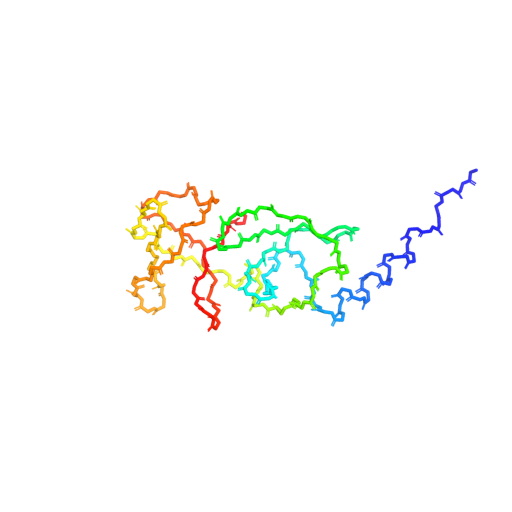10 O O . VAL A 1 90 ? -10.582 1.391 3.323 1.00 91.44 90 VAL A O 1
ATOM 713 N N . MET A 1 91 ? -10.706 3.410 4.319 1.00 91.19 91 MET A N 1
ATOM 714 C CA . MET A 1 91 ? -11.945 3.821 3.670 1.00 91.19 91 MET A CA 1
ATOM 715 C C . MET A 1 91 ? -11.633 4.387 2.297 1.00 91.19 91 MET A C 1
ATOM 717 O O . MET A 1 91 ? -10.929 5.391 2.174 1.00 91.19 91 MET A O 1
ATOM 721 N N . ASP A 1 92 ? -12.173 3.747 1.272 1.00 86.75 92 ASP A N 1
ATOM 722 C CA . ASP A 1 92 ? -12.086 4.234 -0.092 1.00 86.75 92 ASP A CA 1
ATOM 723 C C . ASP A 1 92 ? -12.876 5.555 -0.226 1.00 86.75 92 ASP A C 1
ATOM 725 O O . ASP A 1 92 ? -14.072 5.573 0.058 1.00 86.75 92 ASP A O 1
ATOM 729 N N . PRO A 1 93 ? -12.258 6.671 -0.650 1.00 85.00 93 PRO A N 1
ATOM 730 C CA . PRO A 1 93 ? -12.941 7.963 -0.753 1.00 85.00 93 PRO A CA 1
ATOM 731 C C . PRO A 1 93 ? -13.965 8.032 -1.896 1.00 85.00 93 PRO A C 1
ATOM 733 O O . PRO A 1 93 ? -14.787 8.944 -1.916 1.00 85.00 93 PRO A O 1
ATOM 736 N N . GLU A 1 94 ? -13.914 7.112 -2.864 1.00 85.25 94 GLU A N 1
ATOM 737 C CA . GLU A 1 94 ? -14.855 7.080 -3.990 1.00 85.25 94 GLU A CA 1
ATOM 738 C C . GLU A 1 94 ? -16.068 6.197 -3.690 1.00 85.25 94 GLU A C 1
ATOM 740 O O . GLU A 1 94 ? -17.188 6.555 -4.051 1.00 85.25 94 GLU A O 1
ATOM 745 N N . THR A 1 95 ? -15.858 5.043 -3.048 1.00 87.19 95 THR A N 1
ATOM 746 C CA . THR A 1 95 ? -16.939 4.084 -2.755 1.00 87.19 95 THR A CA 1
ATOM 747 C C . THR A 1 95 ? -17.439 4.149 -1.315 1.00 87.19 95 THR A C 1
ATOM 749 O O . THR A 1 95 ? -18.500 3.603 -1.029 1.00 87.19 95 THR A O 1
ATOM 752 N N . TYR A 1 96 ? -16.713 4.823 -0.416 1.00 87.12 96 TYR A N 1
ATOM 753 C CA . TYR A 1 96 ? -16.953 4.845 1.034 1.00 87.12 96 TYR A CA 1
ATOM 754 C C . TYR A 1 96 ? -16.974 3.454 1.683 1.00 87.12 96 TYR A C 1
ATOM 756 O O . TYR A 1 96 ? -17.524 3.268 2.768 1.00 87.12 96 TYR A O 1
ATOM 764 N N . GLU A 1 97 ? -16.352 2.468 1.037 1.00 87.94 97 GLU A N 1
ATOM 765 C CA . GLU A 1 97 ? -16.220 1.117 1.569 1.00 87.94 97 GLU A CA 1
ATOM 766 C C . GLU A 1 97 ? -14.888 0.958 2.310 1.00 87.94 97 GLU A C 1
ATOM 768 O O . GLU A 1 97 ? -13.840 1.430 1.860 1.00 87.94 97 GLU A O 1
ATOM 773 N N . SER A 1 98 ? -14.919 0.264 3.448 1.00 89.88 98 SER A N 1
ATOM 774 C CA . SER A 1 98 ? -13.710 -0.117 4.180 1.00 89.88 98 SER A CA 1
ATOM 775 C C . SER A 1 98 ? -13.065 -1.332 3.524 1.00 89.88 98 SER A C 1
ATOM 777 O O . SER A 1 98 ? -13.644 -2.418 3.497 1.00 89.88 98 SER A O 1
ATOM 779 N N . VAL A 1 99 ? -11.840 -1.165 3.032 1.00 89.62 99 VAL A N 1
ATOM 780 C CA . VAL A 1 99 ? -11.069 -2.236 2.398 1.00 89.62 99 VAL A CA 1
ATOM 781 C C . VAL A 1 99 ? -9.950 -2.679 3.329 1.00 89.62 99 VAL A C 1
ATOM 783 O O . VAL A 1 99 ? -9.098 -1.881 3.724 1.00 89.62 99 VAL A O 1
ATOM 786 N N . THR A 1 100 ? -9.938 -3.969 3.662 1.00 90.62 100 THR A N 1
ATOM 787 C CA . THR A 1 100 ? -8.877 -4.587 4.460 1.00 90.62 100 THR A CA 1
ATOM 788 C C . THR A 1 100 ? -7.679 -4.925 3.582 1.00 90.62 100 THR A C 1
ATOM 790 O O . THR A 1 100 ? -7.798 -5.665 2.604 1.00 90.62 100 THR A O 1
ATOM 793 N N . ILE A 1 101 ? -6.507 -4.423 3.953 1.00 88.06 101 ILE A N 1
ATOM 794 C CA . ILE A 1 101 ? -5.238 -4.709 3.280 1.00 88.06 101 ILE A CA 1
ATOM 795 C C . ILE A 1 101 ? -4.163 -5.069 4.308 1.00 88.06 101 ILE A C 1
ATOM 797 O O . ILE A 1 101 ? -4.321 -4.832 5.505 1.00 88.06 101 ILE A O 1
ATOM 801 N N . LYS A 1 102 ? -3.051 -5.655 3.856 1.00 86.75 102 LYS A N 1
ATOM 802 C CA . LYS A 1 102 ? -1.916 -5.953 4.741 1.00 86.75 102 LYS A CA 1
ATOM 803 C C . LYS A 1 102 ? -1.309 -4.665 5.290 1.00 86.75 102 LYS A C 1
ATOM 805 O O . LYS A 1 102 ? -1.140 -3.703 4.539 1.00 86.75 102 LYS A O 1
ATOM 810 N N . ARG A 1 103 ? -0.952 -4.674 6.577 1.00 85.88 103 ARG A N 1
ATOM 811 C CA . ARG A 1 103 ? -0.269 -3.558 7.233 1.00 85.88 103 ARG A CA 1
ATOM 812 C C . ARG A 1 103 ? 1.163 -3.450 6.698 1.00 85.88 103 ARG A C 1
ATOM 814 O O . ARG A 1 103 ? 1.949 -4.378 6.897 1.00 85.88 103 ARG A O 1
ATOM 821 N N . PRO A 1 104 ? 1.533 -2.334 6.054 1.00 83.38 104 PRO A N 1
ATOM 822 C CA . PRO A 1 104 ? 2.908 -2.111 5.645 1.00 83.38 104 PRO A CA 1
ATOM 823 C C . PRO A 1 104 ? 3.787 -1.699 6.835 1.00 83.38 104 PRO A C 1
ATOM 825 O O . PRO A 1 104 ? 3.375 -0.864 7.637 1.00 83.38 104 PRO A O 1
ATOM 828 N N . GLU A 1 105 ? 5.039 -2.169 6.901 1.00 80.69 105 GLU A N 1
ATOM 829 C CA . GLU A 1 105 ? 5.968 -1.816 7.999 1.00 80.69 105 GLU A CA 1
ATOM 830 C C . GLU A 1 105 ? 6.323 -0.313 8.065 1.00 80.69 105 GLU A C 1
ATOM 832 O O . GLU A 1 105 ? 6.780 0.173 9.094 1.00 80.69 105 GLU A O 1
ATOM 837 N N . PHE A 1 106 ? 6.114 0.450 6.986 1.00 78.31 106 PHE A N 1
ATOM 838 C CA . PHE 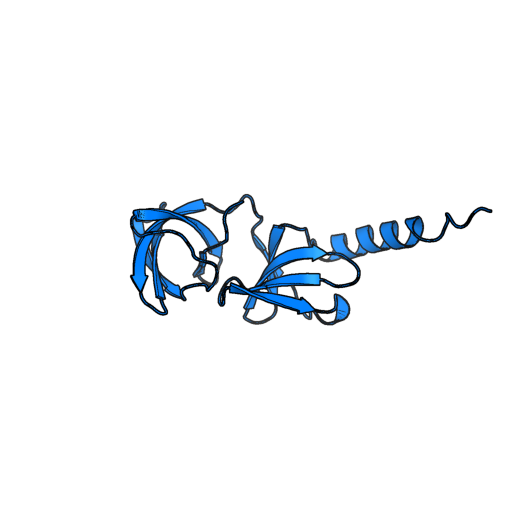A 1 106 ? 6.342 1.905 6.968 1.00 78.31 106 PHE A CA 1
ATOM 839 C C . PHE A 1 106 ? 5.149 2.734 7.433 1.00 78.31 106 PHE A C 1
ATOM 841 O O . PHE A 1 106 ? 5.243 3.964 7.430 1.00 78.31 106 PHE A O 1
ATOM 848 N N . LEU A 1 107 ? 4.013 2.107 7.737 1.00 82.44 107 LEU A N 1
ATOM 849 C CA . LEU A 1 107 ? 2.836 2.845 8.156 1.00 82.44 107 LEU A CA 1
ATOM 850 C C . LEU A 1 107 ? 3.047 3.386 9.572 1.00 82.44 107 LEU A C 1
ATOM 852 O O . LEU A 1 107 ? 3.140 2.625 10.529 1.00 82.44 107 LEU A O 1
ATOM 856 N N . SER A 1 108 ? 3.120 4.710 9.690 1.00 78.44 108 SER A N 1
ATOM 857 C CA . SER A 1 108 ? 3.349 5.411 10.960 1.00 78.44 108 SER A CA 1
ATOM 858 C C . SER A 1 108 ? 2.237 6.403 11.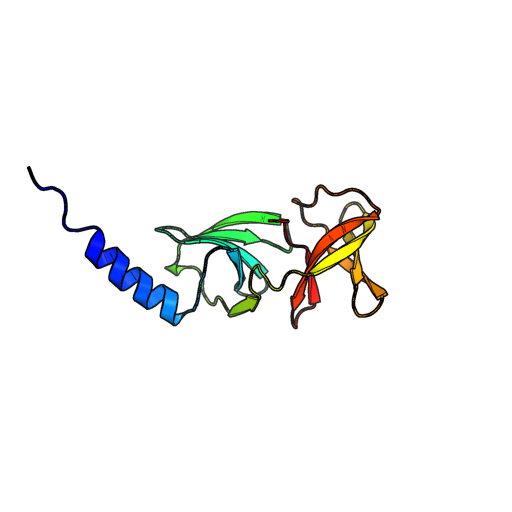311 1.00 78.44 108 SER A C 1
ATOM 860 O O . SER A 1 108 ? 2.461 7.311 12.106 1.00 78.44 108 SER A O 1
ATOM 862 N N . VAL A 1 109 ? 1.080 6.301 10.659 1.00 82.38 109 VAL A N 1
ATOM 863 C CA . VAL A 1 109 ? -0.084 7.159 10.924 1.00 82.38 109 VAL A CA 1
ATOM 864 C C . VAL A 1 109 ? -0.973 6.553 12.006 1.00 82.38 109 VAL A C 1
ATOM 866 O O . VAL A 1 109 ? -1.042 5.334 12.141 1.00 82.38 109 VAL A O 1
ATOM 869 N N . GLU A 1 110 ? -1.673 7.404 12.751 1.00 82.00 110 GLU A N 1
ATOM 870 C CA . GLU A 1 110 ? -2.654 6.965 13.747 1.00 82.00 110 GLU A CA 1
ATOM 871 C C . GLU A 1 110 ? -4.045 6.796 13.121 1.00 82.00 110 GLU A C 1
ATOM 873 O O . GLU A 1 110 ? -4.346 7.380 12.075 1.00 82.00 110 GLU A O 1
ATOM 878 N N . LEU A 1 111 ? -4.909 6.033 13.791 1.00 86.00 111 LEU A N 1
ATOM 879 C CA . LEU A 1 111 ? -6.314 5.850 13.420 1.00 86.00 111 LEU A CA 1
ATOM 880 C C . LEU A 1 111 ? -7.035 7.187 13.206 1.00 86.00 111 LEU A C 1
ATOM 882 O O . LEU A 1 111 ? -6.867 8.127 13.978 1.00 86.00 111 LEU A O 1
ATOM 886 N N . GLY A 1 112 ? -7.862 7.257 12.164 1.00 82.75 112 GLY A N 1
ATOM 887 C CA . GLY A 1 112 ? -8.603 8.463 11.794 1.00 82.75 112 GLY A CA 1
ATOM 888 C C . GLY A 1 112 ? -7.806 9.477 10.970 1.00 82.75 112 GLY A C 1
ATOM 889 O O . GLY A 1 112 ? -8.400 10.435 10.481 1.00 82.75 112 GLY A O 1
ATOM 890 N N . ASN A 1 113 ? -6.500 9.272 10.763 1.00 88.31 113 ASN A N 1
ATOM 891 C CA . ASN A 1 113 ? -5.712 10.104 9.854 1.00 88.31 113 ASN A CA 1
ATOM 892 C C . ASN A 1 113 ? -5.803 9.631 8.400 1.00 88.31 113 ASN A C 1
ATOM 894 O O . ASN A 1 113 ? -6.167 8.492 8.093 1.00 88.31 113 ASN A O 1
ATOM 898 N N . GLU A 1 114 ? -5.413 10.525 7.495 1.00 87.38 114 GLU A N 1
ATOM 899 C CA . GLU A 1 114 ? -5.337 10.241 6.070 1.00 87.38 114 GLU A CA 1
ATOM 900 C C . GLU A 1 114 ? -4.048 9.486 5.710 1.00 87.38 114 GLU A C 1
ATOM 902 O O . GLU A 1 114 ? -2.935 9.840 6.106 1.00 87.38 114 GLU A O 1
ATOM 907 N N . VAL A 1 115 ? -4.206 8.448 4.897 1.00 88.50 115 VAL A N 1
ATOM 908 C CA . VAL A 1 115 ? -3.154 7.673 4.251 1.00 88.50 115 VAL A CA 1
ATOM 909 C C . VAL A 1 115 ? -3.267 7.817 2.748 1.00 88.50 115 VAL A C 1
ATOM 911 O O . VAL A 1 115 ? -4.355 7.864 2.185 1.00 88.50 115 VAL A O 1
ATOM 914 N N . ASN A 1 116 ? -2.131 7.843 2.064 1.00 88.00 116 ASN A N 1
ATOM 915 C CA . ASN A 1 116 ? -2.140 7.842 0.610 1.00 88.00 116 ASN A CA 1
ATOM 916 C C . ASN A 1 116 ? -2.327 6.411 0.111 1.00 88.00 116 ASN A C 1
ATOM 918 O O . ASN A 1 116 ? -1.568 5.521 0.498 1.00 88.00 116 ASN A O 1
ATOM 922 N N . ILE A 1 117 ? -3.295 6.193 -0.774 1.00 86.88 117 ILE A N 1
ATOM 923 C CA . ILE A 1 117 ? -3.529 4.904 -1.426 1.00 86.88 117 ILE A CA 1
ATOM 924 C C . ILE A 1 117 ? -3.374 5.003 -2.934 1.00 86.88 117 ILE A C 1
ATOM 926 O O . ILE A 1 117 ? -3.607 6.041 -3.548 1.00 86.88 117 ILE A O 1
ATOM 930 N N . VAL A 1 118 ? -3.005 3.887 -3.547 1.00 83.50 118 VAL A N 1
ATOM 931 C CA . VAL A 1 118 ? -2.996 3.707 -4.994 1.00 83.50 118 VAL A CA 1
ATOM 932 C C . VAL A 1 118 ? -3.914 2.545 -5.327 1.00 83.50 118 VAL A C 1
ATOM 934 O O . VAL A 1 118 ? -3.696 1.413 -4.886 1.00 83.50 118 VAL A O 1
ATOM 937 N N . LYS A 1 119 ? -4.932 2.825 -6.142 1.00 78.81 119 LYS A N 1
ATOM 938 C CA . LYS A 1 119 ? -5.806 1.798 -6.702 1.00 78.81 119 LYS A CA 1
ATOM 939 C C . LYS A 1 119 ? -5.141 1.166 -7.915 1.00 78.81 119 LYS A C 1
ATOM 941 O O . LYS A 1 119 ? -4.632 1.849 -8.803 1.00 78.81 119 LYS A O 1
ATOM 946 N N . THR A 1 120 ? -5.143 -0.156 -7.958 1.00 72.81 120 THR A N 1
ATOM 947 C CA . THR A 1 120 ? -4.612 -0.933 -9.078 1.00 72.81 120 THR A CA 1
ATOM 948 C C . THR A 1 120 ? -5.593 -2.041 -9.438 1.00 72.81 120 THR A C 1
ATOM 950 O O . THR A 1 120 ? -6.433 -2.419 -8.630 1.00 72.81 120 THR A O 1
ATOM 953 N N . ALA A 1 121 ? -5.441 -2.647 -10.618 1.00 70.12 121 ALA A N 1
ATOM 954 C CA . ALA A 1 121 ? -6.263 -3.794 -11.018 1.00 70.12 121 ALA A CA 1
ATOM 955 C C . ALA A 1 121 ? -6.139 -5.022 -10.085 1.00 70.12 121 ALA A C 1
ATOM 957 O O . ALA A 1 121 ? -6.938 -5.944 -10.190 1.00 70.12 121 ALA A O 1
ATOM 958 N N . LYS A 1 122 ? -5.125 -5.065 -9.207 1.00 66.94 122 LYS A N 1
ATOM 959 C CA . LYS A 1 122 ? -4.954 -6.118 -8.194 1.00 66.94 122 LYS A CA 1
ATOM 960 C C . LYS A 1 122 ? -5.611 -5.781 -6.850 1.00 66.94 122 LYS A C 1
ATOM 962 O O . LYS A 1 122 ? -5.761 -6.680 -6.033 1.00 66.94 122 LYS A O 1
ATOM 967 N N . GLY A 1 123 ? -5.955 -4.517 -6.614 1.00 78.75 123 GLY A N 1
ATOM 968 C CA . GLY A 1 123 ? -6.443 -4.035 -5.326 1.00 78.75 123 GLY A CA 1
ATOM 969 C C . GLY A 1 123 ? -5.855 -2.681 -4.939 1.00 78.75 123 GLY A C 1
ATOM 970 O O . GLY A 1 123 ? -5.221 -1.993 -5.751 1.00 78.75 123 GLY A O 1
ATOM 971 N N . ILE A 1 124 ? -6.087 -2.317 -3.682 1.00 84.19 124 ILE A N 1
ATOM 972 C CA . ILE A 1 124 ? -5.667 -1.053 -3.079 1.00 84.19 124 ILE A CA 1
ATOM 973 C C . ILE A 1 124 ? -4.368 -1.275 -2.307 1.00 84.19 124 ILE A C 1
ATOM 975 O O . ILE A 1 124 ? -4.239 -2.237 -1.556 1.00 84.19 124 ILE A O 1
ATOM 979 N N . TYR A 1 125 ? -3.411 -0.371 -2.490 1.00 84.94 125 TYR A N 1
ATOM 980 C CA . TYR A 1 125 ? -2.138 -0.396 -1.778 1.00 84.94 125 TYR A CA 1
ATOM 981 C C . TYR A 1 125 ? -1.895 0.946 -1.107 1.00 84.94 125 TYR A C 1
ATOM 983 O O . TYR A 1 125 ? -2.005 1.986 -1.756 1.00 84.94 125 TYR A O 1
ATOM 991 N N . VAL A 1 126 ? -1.521 0.930 0.171 1.00 85.62 126 VAL A N 1
ATOM 992 C CA . VAL A 1 126 ? -1.068 2.142 0.857 1.00 85.62 126 VAL A CA 1
ATOM 993 C C . VAL A 1 126 ? 0.340 2.487 0.393 1.00 85.62 126 VAL A C 1
ATOM 995 O O . VAL A 1 126 ? 1.182 1.619 0.162 1.00 85.62 126 VAL A O 1
ATOM 998 N N . VAL A 1 127 ? 0.594 3.778 0.227 1.00 83.38 127 VAL A N 1
ATOM 999 C CA . VAL A 1 127 ? 1.873 4.311 -0.217 1.00 83.38 127 VAL A CA 1
ATOM 1000 C C . VAL A 1 127 ? 2.368 5.366 0.765 1.00 83.38 127 VAL A C 1
ATOM 1002 O O . VAL A 1 127 ? 1.578 6.147 1.293 1.00 83.38 127 VAL A O 1
ATOM 1005 N N . PRO A 1 128 ? 3.687 5.427 1.017 1.00 75.19 128 PRO A N 1
ATOM 1006 C CA . PRO A 1 128 ? 4.227 6.453 1.889 1.00 75.19 128 PRO A CA 1
ATOM 1007 C C . PRO A 1 128 ? 4.024 7.824 1.242 1.00 75.19 128 PRO A C 1
ATOM 1009 O O . PRO A 1 128 ? 4.311 7.991 0.043 1.00 75.19 128 PRO A O 1
ATOM 1012 N N . GLY A 1 129 ? 3.536 8.758 2.064 1.00 66.06 129 GLY A N 1
ATOM 1013 C CA . GLY A 1 129 ? 3.329 10.161 1.721 1.00 66.06 129 GLY A CA 1
ATOM 1014 C C . GLY A 1 129 ? 4.594 10.830 1.200 1.00 66.06 129 GLY A C 1
ATOM 1015 O O . GLY A 1 129 ? 5.705 10.299 1.314 1.00 66.06 129 GLY A O 1
ATOM 1016 N N . VAL A 1 130 ? 4.388 11.946 0.507 1.00 48.38 130 VAL A N 1
ATOM 1017 C CA . VAL A 1 130 ? 5.429 12.633 -0.255 1.00 48.38 130 VAL A CA 1
ATOM 1018 C C . VAL A 1 130 ? 6.260 13.578 0.578 1.00 48.38 130 VAL A C 1
ATOM 1020 O O . VAL A 1 130 ? 5.695 14.228 1.474 1.00 48.38 130 VAL A O 1
#

Sequence (130 aa):
MFIICCIEIALIIRRHRSSSLGIREGGYYKSGEKVIKIQNCGKHVSAFDLETGKRFMENFNDLIVVKKLSRRLDAIPAVLVADEESTIQVMDPETYESVTIKRPEFLSVELGNEVNIVKTAKGIYVVPGV

Foldseek 3Di:
DDPPDDPVVVVVVVVVVCVVQVDDAQFWWDQPPWIWHFHDDDQWTWIATQQARDIDIGGPVPSPHTHGFGHNVQWDKWFFAADDPFWTWTQDPVPRDTDIGTDYPPDDDDHGDIFTWHQGPVGITTDDDD